Protein AF-A0A9W8JT71-F1 (afdb_monomer_lite)

Radius of gyration: 15.88 Å; chains: 1; bounding box: 34×48×40 Å

Structure (mmCIF, N/CA/C/O backbone):
data_AF-A0A9W8JT71-F1
#
_entry.id   AF-A0A9W8JT71-F1
#
loop_
_atom_site.group_PDB
_atom_site.id
_atom_site.type_symbol
_atom_site.label_atom_id
_atom_site.label_alt_id
_atom_site.label_comp_id
_atom_site.label_asym_id
_atom_site.label_entity_id
_atom_site.label_seq_id
_atom_site.pdbx_PDB_ins_code
_atom_site.Cartn_x
_atom_site.Cartn_y
_atom_site.Cartn_z
_atom_site.occupancy
_atom_site.B_iso_or_equiv
_atom_site.auth_seq_id
_atom_site.auth_comp_id
_atom_site.auth_asym_id
_atom_site.auth_atom_id
_atom_site.pdbx_PDB_model_num
ATOM 1 N N . MET A 1 1 ? 9.778 -21.841 -1.103 1.00 55.88 1 MET A N 1
ATOM 2 C CA . MET A 1 1 ? 8.939 -20.753 -0.540 1.00 55.88 1 MET A CA 1
ATOM 3 C C . MET A 1 1 ? 8.252 -21.290 0.713 1.00 55.88 1 MET A C 1
ATOM 5 O O . MET A 1 1 ? 7.592 -22.316 0.602 1.00 55.88 1 MET A O 1
ATOM 9 N N . GLY A 1 2 ? 8.484 -20.692 1.889 1.00 70.88 2 GLY A N 1
ATOM 10 C CA . GLY A 1 2 ? 7.976 -21.207 3.174 1.00 70.88 2 GLY A CA 1
ATOM 11 C C . GLY A 1 2 ? 6.446 -21.173 3.290 1.00 70.88 2 GLY A C 1
ATOM 12 O O . GLY A 1 2 ? 5.796 -20.380 2.608 1.00 70.88 2 GLY A O 1
ATOM 13 N N . LEU A 1 3 ? 5.876 -22.025 4.153 1.00 71.38 3 LEU A N 1
ATOM 14 C CA . LEU A 1 3 ? 4.422 -22.207 4.318 1.00 71.38 3 LEU A CA 1
ATOM 15 C C . LEU A 1 3 ? 3.687 -20.895 4.642 1.00 71.38 3 LEU A C 1
ATOM 17 O O . LEU A 1 3 ? 2.605 -20.655 4.111 1.00 71.38 3 LEU A O 1
ATOM 21 N N . PHE A 1 4 ? 4.313 -20.023 5.439 1.00 73.06 4 PHE A N 1
ATOM 22 C CA . PHE A 1 4 ? 3.807 -18.688 5.767 1.00 73.06 4 PHE A CA 1
ATOM 23 C C . PHE A 1 4 ? 3.511 -17.857 4.510 1.00 73.06 4 PHE A C 1
ATOM 25 O O . PHE A 1 4 ? 2.391 -17.397 4.327 1.00 73.06 4 PHE A O 1
ATOM 32 N N . ARG A 1 5 ? 4.472 -17.759 3.579 1.00 77.25 5 ARG A N 1
ATOM 33 C CA . ARG A 1 5 ? 4.338 -16.943 2.358 1.00 77.25 5 ARG A CA 1
ATOM 34 C C . ARG A 1 5 ? 3.252 -17.446 1.407 1.00 77.25 5 ARG A C 1
ATOM 36 O O . ARG A 1 5 ? 2.699 -16.653 0.662 1.00 77.25 5 ARG A O 1
ATOM 43 N N . LYS A 1 6 ? 2.955 -18.751 1.419 1.00 78.62 6 LYS A N 1
ATOM 44 C CA . LYS A 1 6 ? 1.905 -19.345 0.571 1.00 78.62 6 LYS A CA 1
ATOM 45 C C . LYS A 1 6 ? 0.489 -18.992 1.035 1.00 78.62 6 LYS A C 1
ATOM 47 O O . LYS A 1 6 ? -0.427 -19.033 0.226 1.00 78.62 6 LYS A O 1
ATOM 52 N N . ARG A 1 7 ? 0.307 -18.706 2.328 1.00 87.38 7 ARG A N 1
ATOM 53 C CA . ARG A 1 7 ? -0.991 -18.353 2.935 1.00 87.38 7 ARG A CA 1
ATOM 54 C C . ARG A 1 7 ? -1.121 -16.863 3.235 1.00 87.38 7 ARG A C 1
ATOM 56 O O . ARG A 1 7 ? -2.123 -16.434 3.805 1.00 87.38 7 ARG A O 1
ATOM 63 N N . ASP A 1 8 ? -0.083 -16.099 2.929 1.00 94.56 8 ASP A N 1
ATOM 64 C CA . ASP A 1 8 ? -0.063 -14.670 3.162 1.00 94.56 8 ASP A CA 1
ATOM 65 C C . ASP A 1 8 ? -0.893 -13.942 2.102 1.00 94.56 8 ASP A C 1
ATOM 67 O O . ASP A 1 8 ? -1.153 -14.468 1.018 1.00 94.56 8 ASP A O 1
ATOM 71 N N . THR A 1 9 ? -1.335 -12.734 2.430 1.00 95.56 9 THR A N 1
ATOM 72 C CA . THR A 1 9 ? -2.219 -11.945 1.563 1.00 95.56 9 THR A CA 1
ATOM 73 C C . THR A 1 9 ? -1.776 -10.487 1.569 1.00 95.56 9 THR A C 1
ATOM 75 O O . THR A 1 9 ? -1.222 -10.040 2.579 1.00 95.56 9 THR A O 1
ATOM 78 N N . PRO A 1 10 ? -2.071 -9.717 0.508 1.00 96.56 10 PRO A N 1
ATOM 79 C CA . PRO A 1 10 ? -1.726 -8.301 0.476 1.00 96.56 10 PRO A CA 1
ATOM 80 C C . PRO A 1 10 ? -2.376 -7.525 1.625 1.00 96.56 10 PRO A C 1
ATOM 82 O O . PRO A 1 10 ? -1.735 -6.663 2.217 1.00 96.56 10 PRO A O 1
ATOM 85 N N . LEU A 1 11 ? -3.603 -7.891 2.017 1.00 96.81 11 LEU A N 1
ATOM 86 C CA . LEU A 1 11 ? -4.283 -7.261 3.146 1.00 96.81 11 LEU A CA 1
ATOM 87 C C . LEU A 1 11 ? -3.525 -7.470 4.467 1.00 96.81 11 LEU A C 1
ATOM 89 O O . LEU A 1 11 ? -3.285 -6.513 5.194 1.00 96.81 11 LEU A O 1
ATOM 93 N N . ARG A 1 12 ? -3.073 -8.698 4.757 1.00 96.31 12 ARG A N 1
ATOM 94 C CA . ARG A 1 12 ? -2.267 -8.984 5.961 1.00 96.31 12 ARG A CA 1
ATOM 95 C C . ARG A 1 12 ? -0.951 -8.206 5.984 1.00 96.31 12 ARG A C 1
ATOM 97 O O . ARG A 1 12 ? -0.535 -7.770 7.050 1.00 96.31 12 ARG A O 1
ATOM 104 N N . ALA A 1 13 ? -0.314 -8.009 4.831 1.00 96.31 13 ALA A N 1
ATOM 105 C CA . ALA A 1 13 ? 0.901 -7.202 4.734 1.00 96.31 13 ALA A CA 1
ATOM 106 C C . ALA A 1 13 ? 0.650 -5.719 5.048 1.00 96.31 13 ALA A C 1
ATOM 108 O O . ALA A 1 13 ? 1.464 -5.090 5.719 1.00 96.31 13 ALA A O 1
ATOM 109 N N . ILE A 1 14 ? -0.498 -5.169 4.639 1.00 96.50 14 ILE A N 1
ATOM 110 C CA . ILE A 1 14 ? -0.887 -3.793 4.991 1.00 96.50 14 ILE A CA 1
ATOM 111 C C . ILE A 1 14 ? -1.099 -3.652 6.503 1.00 96.50 14 ILE A C 1
ATOM 113 O O . ILE A 1 14 ? -0.649 -2.669 7.086 1.00 96.50 14 ILE A O 1
ATOM 117 N N . TYR A 1 15 ? -1.713 -4.640 7.161 1.00 96.50 15 TYR A N 1
ATOM 118 C CA . TYR A 1 15 ? -1.833 -4.635 8.624 1.00 96.50 15 TYR A CA 1
ATOM 119 C C . TYR A 1 15 ? -0.472 -4.698 9.328 1.00 96.50 15 TYR A C 1
ATOM 121 O O . TYR A 1 15 ? -0.263 -3.971 10.294 1.00 96.50 15 TYR A O 1
ATOM 129 N N . ARG A 1 16 ? 0.484 -5.479 8.812 1.00 96.00 16 ARG A N 1
ATOM 130 C CA . ARG A 1 16 ? 1.862 -5.461 9.333 1.00 96.00 16 ARG A CA 1
ATOM 131 C C . ARG A 1 16 ? 2.521 -4.097 9.143 1.00 96.00 16 ARG A C 1
ATOM 133 O O . ARG A 1 16 ? 3.132 -3.587 10.071 1.00 96.00 16 ARG A O 1
ATOM 140 N N . LEU A 1 17 ? 2.351 -3.459 7.982 1.00 93.75 17 LEU A N 1
ATOM 141 C CA . LEU A 1 17 ? 2.828 -2.086 7.768 1.00 93.75 17 LEU A CA 1
ATOM 142 C C . LEU A 1 17 ? 2.218 -1.103 8.777 1.00 93.75 17 LEU A C 1
ATOM 144 O O . LEU A 1 17 ? 2.938 -0.253 9.293 1.00 93.75 17 LEU A O 1
ATOM 148 N N . TYR A 1 18 ? 0.928 -1.233 9.090 1.00 92.69 18 TYR A N 1
ATOM 149 C CA . TYR A 1 18 ? 0.283 -0.460 10.153 1.00 92.69 18 TYR A CA 1
ATOM 150 C C . TYR A 1 18 ? 0.937 -0.704 11.525 1.00 92.69 18 TYR A C 1
ATOM 152 O O . TYR A 1 18 ? 1.294 0.258 12.203 1.00 92.69 18 TYR A O 1
ATOM 160 N N . GLU A 1 19 ? 1.172 -1.959 11.915 1.00 92.38 19 GLU A N 1
ATOM 161 C CA . GLU A 1 19 ? 1.854 -2.295 13.176 1.00 92.38 19 GLU A CA 1
ATOM 162 C C . GLU A 1 19 ? 3.271 -1.698 13.239 1.00 92.38 19 GLU A C 1
ATOM 164 O O . GLU A 1 19 ? 3.666 -1.109 14.253 1.00 92.38 19 GLU A O 1
ATOM 169 N N . TRP A 1 20 ? 4.027 -1.769 12.140 1.00 90.06 20 TRP A N 1
ATOM 170 C CA . TRP A 1 20 ? 5.369 -1.187 12.051 1.00 90.06 20 TRP A CA 1
ATOM 171 C C . TRP A 1 20 ? 5.364 0.342 12.099 1.00 90.06 20 TRP A C 1
ATOM 173 O O . TRP A 1 20 ? 6.267 0.945 12.680 1.00 90.06 20 TRP A O 1
ATOM 183 N N . LEU A 1 21 ? 4.320 0.980 11.568 1.00 84.69 21 LEU A N 1
ATOM 184 C CA . LEU A 1 21 ? 4.106 2.420 11.708 1.00 84.69 21 LEU A CA 1
ATOM 185 C C . LEU A 1 21 ? 3.785 2.819 13.148 1.00 84.69 21 LEU A C 1
ATOM 187 O O . LEU A 1 21 ? 4.326 3.815 13.631 1.00 84.69 21 LEU A O 1
ATOM 191 N N . CYS A 1 22 ? 2.947 2.047 13.843 1.00 84.69 22 CYS A N 1
ATOM 192 C CA . CYS A 1 22 ? 2.615 2.273 15.251 1.00 84.69 22 CYS A CA 1
ATOM 193 C C . CYS A 1 22 ? 3.826 2.086 16.173 1.00 84.69 22 CYS A C 1
ATOM 195 O O . CYS A 1 22 ? 3.981 2.821 17.145 1.00 84.69 22 CYS A O 1
ATOM 197 N N . THR A 1 23 ? 4.702 1.133 15.852 1.00 85.25 23 THR A N 1
ATOM 198 C CA . THR A 1 23 ? 5.943 0.860 16.600 1.00 85.25 23 THR A CA 1
ATOM 199 C C . THR A 1 23 ? 7.133 1.707 16.143 1.00 85.25 23 THR A C 1
ATOM 201 O O . THR A 1 23 ? 8.206 1.631 16.737 1.00 85.25 23 THR A O 1
ATOM 204 N N . ASN A 1 24 ? 6.943 2.558 15.129 1.00 80.62 24 ASN A N 1
ATOM 205 C CA . ASN A 1 24 ? 7.961 3.446 14.571 1.00 80.62 24 ASN A CA 1
ATOM 206 C C . ASN A 1 24 ? 9.220 2.712 14.067 1.00 80.62 24 ASN A C 1
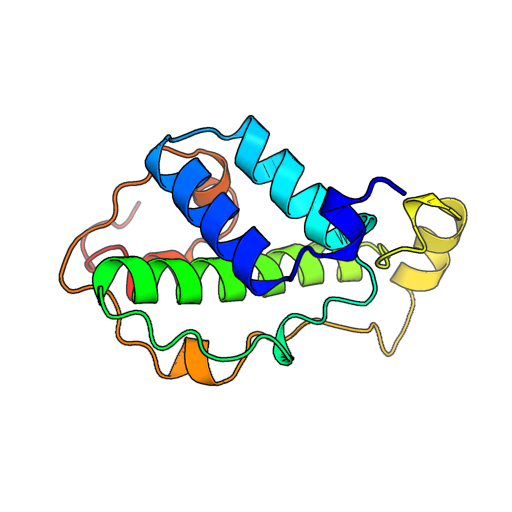ATOM 208 O O . ASN A 1 24 ? 10.342 3.211 14.200 1.00 80.62 24 ASN A O 1
ATOM 212 N N . SER A 1 25 ? 9.030 1.519 13.503 1.00 83.31 25 SER A N 1
ATOM 213 C CA . SER A 1 25 ? 10.111 0.651 13.042 1.00 83.31 25 SER A CA 1
ATOM 214 C C . SER A 1 25 ? 10.394 0.853 11.551 1.00 83.31 25 SER A C 1
ATOM 216 O O . SER A 1 25 ? 9.891 0.132 10.689 1.00 83.31 25 SER A O 1
ATOM 218 N N . ASP A 1 26 ? 11.215 1.858 11.238 1.00 81.06 26 ASP A N 1
ATOM 219 C CA . ASP A 1 26 ? 11.572 2.240 9.861 1.00 81.06 26 ASP A CA 1
ATOM 220 C C . ASP A 1 26 ? 12.159 1.074 9.044 1.00 81.06 26 ASP A C 1
ATOM 222 O O . ASP A 1 26 ? 11.851 0.918 7.859 1.00 81.06 26 ASP A O 1
ATOM 226 N N . SER A 1 27 ? 12.985 0.231 9.674 1.00 83.94 27 SER A N 1
ATOM 227 C CA . SER A 1 27 ? 13.568 -0.945 9.026 1.00 83.94 27 SER A CA 1
ATOM 228 C C . SER A 1 27 ? 12.497 -1.949 8.619 1.00 83.94 27 SER A C 1
ATOM 230 O O . SER A 1 27 ? 12.521 -2.433 7.489 1.00 83.94 27 SER A O 1
ATOM 232 N N . GLU A 1 28 ? 11.530 -2.224 9.494 1.00 89.50 28 GLU A N 1
ATOM 233 C CA . GLU A 1 28 ? 10.470 -3.192 9.206 1.00 89.50 28 GLU A CA 1
ATOM 234 C C . GLU A 1 28 ? 9.478 -2.667 8.171 1.00 89.50 28 GLU A C 1
ATOM 236 O O . GLU A 1 28 ? 9.068 -3.414 7.284 1.00 89.50 28 GLU A O 1
ATOM 241 N N . ILE A 1 29 ? 9.182 -1.363 8.181 1.00 86.75 29 ILE A N 1
ATOM 242 C CA . ILE A 1 29 ? 8.398 -0.719 7.116 1.00 86.75 29 ILE A CA 1
ATOM 243 C C . ILE A 1 29 ? 9.081 -0.927 5.758 1.00 86.75 29 ILE A C 1
ATOM 245 O O . ILE A 1 29 ? 8.441 -1.340 4.786 1.00 86.75 29 ILE A O 1
ATOM 249 N N . MET A 1 30 ? 10.391 -0.673 5.684 1.00 86.62 30 MET A N 1
ATOM 250 C CA . MET A 1 30 ? 11.161 -0.856 4.455 1.00 86.62 30 MET A CA 1
ATOM 251 C C . MET A 1 30 ? 11.182 -2.323 4.008 1.00 86.62 30 MET A C 1
ATOM 253 O O . MET A 1 30 ? 10.979 -2.598 2.820 1.00 86.62 30 MET A O 1
ATOM 257 N N . GLN A 1 31 ? 11.419 -3.261 4.930 1.00 89.25 31 GLN A N 1
ATOM 258 C CA . GLN A 1 31 ? 11.446 -4.694 4.627 1.00 89.25 31 GLN A CA 1
ATOM 259 C C . GLN A 1 31 ? 10.090 -5.193 4.129 1.00 89.25 31 GLN A C 1
ATOM 261 O O . GLN A 1 31 ? 10.033 -5.900 3.121 1.00 89.25 31 GLN A O 1
ATOM 266 N N . GLU A 1 32 ? 8.999 -4.783 4.772 1.00 94.31 32 GLU A N 1
ATOM 267 C CA . GLU A 1 32 ? 7.649 -5.208 4.413 1.00 94.31 32 GLU A CA 1
ATOM 268 C C . GLU A 1 32 ? 7.224 -4.631 3.052 1.00 94.31 32 GLU A C 1
ATOM 270 O O . GLU A 1 32 ? 6.725 -5.360 2.191 1.00 94.31 32 GLU A O 1
ATOM 275 N N . ALA A 1 33 ? 7.519 -3.353 2.783 1.00 92.56 33 ALA A N 1
ATOM 276 C CA . ALA A 1 33 ? 7.284 -2.745 1.471 1.00 92.56 33 ALA A CA 1
ATOM 277 C C . ALA A 1 33 ? 8.144 -3.394 0.368 1.00 92.56 33 ALA A C 1
ATOM 279 O O . ALA A 1 33 ? 7.688 -3.581 -0.767 1.00 92.56 33 ALA A O 1
ATOM 280 N N . TRP A 1 34 ? 9.389 -3.769 0.684 1.00 91.75 34 TRP A N 1
ATOM 281 C CA . TRP A 1 34 ? 10.256 -4.507 -0.235 1.00 91.75 34 TRP A CA 1
ATOM 282 C C . TRP A 1 34 ? 9.715 -5.911 -0.516 1.00 91.75 34 TRP A C 1
ATOM 284 O O . TRP A 1 34 ? 9.691 -6.317 -1.681 1.00 91.75 34 TRP A O 1
ATOM 294 N N . TYR A 1 35 ? 9.257 -6.629 0.512 1.00 92.25 35 TYR A N 1
ATOM 295 C CA . TYR A 1 35 ? 8.621 -7.940 0.391 1.00 92.25 35 TYR A CA 1
ATOM 296 C C . TYR A 1 35 ? 7.389 -7.869 -0.514 1.00 92.25 35 TYR A C 1
ATOM 298 O O . TYR A 1 35 ? 7.298 -8.643 -1.472 1.00 92.25 35 TYR A O 1
ATOM 306 N N . PHE A 1 36 ? 6.513 -6.889 -0.282 1.00 93.75 36 PHE A N 1
ATOM 307 C CA . PHE A 1 36 ? 5.318 -6.650 -1.089 1.00 93.75 36 PHE A CA 1
ATOM 308 C C . PHE A 1 36 ? 5.668 -6.436 -2.569 1.00 93.75 36 PHE A C 1
ATOM 310 O O . PHE A 1 36 ? 5.141 -7.115 -3.449 1.00 93.75 36 PHE A O 1
ATOM 317 N N . PHE A 1 37 ? 6.594 -5.519 -2.866 1.00 92.25 37 PHE A N 1
ATOM 318 C CA . PHE A 1 37 ? 6.927 -5.170 -4.249 1.00 92.25 37 PHE A CA 1
ATOM 319 C C . PHE A 1 37 ? 7.686 -6.284 -4.984 1.00 92.25 37 PHE A C 1
ATOM 321 O O . PHE A 1 37 ? 7.429 -6.564 -6.156 1.00 92.25 37 PHE A O 1
ATOM 328 N N . ASN A 1 38 ? 8.654 -6.916 -4.318 1.00 89.25 38 ASN A N 1
ATOM 329 C CA . ASN A 1 38 ? 9.625 -7.777 -4.990 1.00 89.25 38 ASN A CA 1
ATOM 330 C C . ASN A 1 38 ? 9.299 -9.264 -4.919 1.00 89.25 38 ASN A C 1
ATOM 332 O O . ASN A 1 38 ? 9.577 -9.991 -5.875 1.00 89.25 38 ASN A O 1
ATOM 336 N N . LEU A 1 39 ? 8.772 -9.728 -3.786 1.00 90.12 39 LEU A N 1
ATOM 337 C CA . LEU A 1 39 ? 8.550 -11.153 -3.538 1.00 90.12 39 LEU A CA 1
ATOM 338 C C . LEU A 1 39 ? 7.110 -11.585 -3.800 1.00 90.12 39 LEU A C 1
ATOM 340 O O . LEU A 1 39 ? 6.866 -12.786 -3.899 1.00 90.12 39 LEU A O 1
ATOM 344 N N . GLN A 1 40 ? 6.193 -10.630 -3.963 1.00 92.31 40 GLN A N 1
ATOM 345 C CA . GLN A 1 40 ? 4.780 -10.883 -4.226 1.00 92.31 40 GLN A CA 1
ATOM 346 C C . GLN A 1 40 ? 4.311 -10.177 -5.513 1.00 92.31 40 GLN A C 1
ATOM 348 O O . GLN A 1 40 ? 3.513 -9.241 -5.472 1.00 92.31 40 GLN A O 1
ATOM 353 N N . PRO A 1 41 ? 4.804 -10.601 -6.695 1.00 90.50 41 PRO A N 1
ATOM 354 C CA . PRO A 1 41 ? 4.484 -9.939 -7.961 1.00 90.50 41 PRO A CA 1
ATOM 355 C C . PRO A 1 41 ? 3.017 -10.070 -8.384 1.00 90.50 41 PRO A C 1
ATOM 357 O O . PRO A 1 41 ? 2.568 -9.295 -9.216 1.00 90.50 41 PRO A O 1
ATOM 360 N N . THR A 1 42 ? 2.274 -11.029 -7.827 1.00 91.62 42 THR A N 1
ATOM 361 C CA . THR A 1 42 ? 0.842 -11.226 -8.105 1.00 91.62 42 THR A CA 1
ATOM 362 C C . THR A 1 42 ? -0.063 -10.339 -7.250 1.00 91.62 42 THR A C 1
ATOM 364 O O . THR A 1 42 ? -1.272 -10.332 -7.449 1.00 91.62 42 THR A O 1
ATOM 367 N N . TRP A 1 43 ? 0.489 -9.615 -6.273 1.00 94.56 43 TRP A N 1
ATOM 368 C CA . TRP A 1 43 ? -0.285 -8.740 -5.397 1.00 94.56 43 TRP A CA 1
ATOM 369 C C . TRP A 1 43 ? -0.442 -7.358 -6.024 1.00 94.56 43 TRP A C 1
ATOM 371 O O . TRP A 1 43 ? 0.395 -6.472 -5.823 1.00 94.56 43 TRP A O 1
ATOM 381 N N . VAL A 1 44 ? -1.531 -7.188 -6.768 1.00 94.25 44 VAL A N 1
ATOM 382 C CA . VAL A 1 44 ? -1.953 -5.911 -7.351 1.00 94.25 44 VAL A CA 1
ATOM 383 C C . VAL A 1 44 ? -2.604 -5.055 -6.267 1.00 94.25 44 VAL A C 1
ATOM 385 O O . VAL A 1 44 ? -3.456 -5.551 -5.528 1.00 94.25 44 VAL A O 1
ATOM 388 N N . LEU A 1 45 ? -2.207 -3.781 -6.148 1.00 96.19 45 LEU A N 1
ATOM 389 C CA . LEU A 1 45 ? -2.763 -2.908 -5.105 1.00 96.19 45 LEU A CA 1
ATOM 390 C C . LEU A 1 45 ? -4.263 -2.680 -5.290 1.00 96.19 45 LEU A C 1
ATOM 392 O O . LEU A 1 45 ? -5.001 -2.802 -4.322 1.00 96.19 45 LEU A O 1
ATOM 396 N N . LYS A 1 46 ? -4.712 -2.427 -6.522 1.00 96.94 46 LYS A N 1
ATOM 397 C CA . LYS A 1 46 ? -6.115 -2.160 -6.876 1.00 96.94 46 LYS A CA 1
ATOM 398 C C . LYS A 1 46 ? -7.087 -3.277 -6.474 1.00 96.94 46 LYS A C 1
ATOM 400 O O . LYS A 1 46 ? -8.236 -2.992 -6.151 1.00 96.94 46 LYS A O 1
ATOM 405 N N . ASP A 1 47 ? -6.612 -4.521 -6.444 1.00 96.44 47 ASP A N 1
ATOM 406 C CA . ASP A 1 47 ? -7.432 -5.712 -6.179 1.00 96.44 47 ASP A CA 1
ATOM 407 C C . ASP A 1 47 ? -7.551 -6.045 -4.682 1.00 96.44 47 ASP A C 1
ATOM 409 O O . ASP A 1 47 ? -8.161 -7.048 -4.292 1.00 96.44 47 ASP A O 1
ATOM 413 N N . ILE A 1 48 ? -6.955 -5.228 -3.811 1.00 97.12 48 ILE A N 1
ATOM 414 C CA . ILE A 1 48 ? -7.033 -5.429 -2.366 1.00 97.12 48 ILE A CA 1
ATOM 415 C C . ILE A 1 48 ? -8.461 -5.164 -1.910 1.00 97.12 48 ILE A C 1
ATOM 417 O O . ILE A 1 48 ? -8.955 -4.038 -1.965 1.00 97.12 48 ILE A O 1
ATOM 421 N N . LYS A 1 49 ? -9.108 -6.227 -1.426 1.00 96.75 49 LYS A N 1
ATOM 422 C CA . LYS A 1 49 ? -10.468 -6.172 -0.894 1.00 96.75 49 LYS A CA 1
ATOM 423 C C . LYS A 1 49 ? -10.546 -5.206 0.282 1.00 96.75 49 LYS A C 1
ATOM 425 O O . LYS A 1 49 ? -9.668 -5.209 1.143 1.00 96.75 49 LYS A O 1
ATOM 430 N N . ASP A 1 50 ? -11.630 -4.442 0.311 1.00 97.25 50 ASP A N 1
ATOM 431 C CA . ASP A 1 50 ? -11.956 -3.550 1.413 1.00 97.25 50 ASP A CA 1
ATOM 432 C C . ASP A 1 50 ? -12.075 -4.343 2.733 1.00 97.25 50 ASP A C 1
ATOM 434 O O . ASP A 1 50 ? -12.917 -5.248 2.815 1.00 97.25 50 ASP A O 1
ATOM 438 N N . PRO A 1 51 ? -11.241 -4.051 3.752 1.00 96.56 51 PRO A N 1
ATOM 439 C CA . PRO A 1 51 ? -11.318 -4.730 5.040 1.00 96.56 51 PRO A CA 1
ATOM 440 C C . PRO A 1 51 ? -12.551 -4.356 5.862 1.00 96.56 51 PRO A C 1
ATOM 442 O O . PRO A 1 51 ? -12.885 -5.117 6.770 1.00 96.56 51 PRO A O 1
ATOM 445 N N . LYS A 1 52 ? -13.201 -3.214 5.582 1.00 96.12 52 LYS A N 1
ATOM 446 C CA . LYS A 1 52 ? -14.280 -2.649 6.414 1.00 96.12 52 LYS A CA 1
ATOM 447 C C . LYS A 1 52 ? -13.895 -2.630 7.894 1.00 96.12 52 LYS A C 1
ATOM 449 O O . LYS A 1 52 ? -14.590 -3.190 8.742 1.00 96.12 52 LYS A O 1
ATOM 454 N N . ASP A 1 53 ? -12.725 -2.061 8.177 1.00 95.88 53 ASP A N 1
ATOM 455 C CA . ASP A 1 53 ? -12.140 -2.120 9.512 1.00 95.88 53 ASP A CA 1
ATOM 456 C C . ASP A 1 53 ? -13.047 -1.396 10.529 1.00 95.88 53 ASP A C 1
ATOM 458 O O . ASP A 1 53 ? -13.441 -0.254 10.281 1.00 95.88 53 ASP A O 1
ATOM 462 N N . PRO A 1 54 ? -13.407 -2.042 11.655 1.00 94.56 54 PRO A N 1
ATOM 463 C CA . PRO A 1 54 ? -14.322 -1.460 12.632 1.00 94.56 54 PRO A CA 1
ATOM 464 C C . PRO A 1 54 ? -13.719 -0.285 13.410 1.00 94.56 54 PRO A C 1
ATOM 466 O O . PRO A 1 54 ? -14.477 0.468 14.014 1.00 94.56 54 PRO A O 1
ATOM 469 N N . ASP A 1 55 ? -12.391 -0.133 13.428 1.00 92.06 55 ASP A N 1
ATOM 470 C CA . ASP A 1 55 ? -11.717 1.032 14.001 1.00 92.06 55 ASP A CA 1
ATOM 471 C C . ASP A 1 55 ? -11.504 2.088 12.900 1.00 92.06 55 ASP A C 1
ATOM 473 O O . ASP A 1 55 ? -10.629 1.907 12.046 1.00 92.06 55 ASP A O 1
ATOM 477 N N . PRO A 1 56 ? -12.241 3.219 12.919 1.00 87.75 56 PRO A N 1
ATOM 478 C CA . PRO A 1 56 ? -12.130 4.253 11.892 1.00 87.75 56 PRO A CA 1
ATOM 479 C C . PRO A 1 56 ? -10.723 4.846 11.776 1.00 87.75 56 PRO A C 1
ATOM 481 O O . PRO A 1 56 ? -10.304 5.247 10.689 1.00 87.75 56 PRO A O 1
ATOM 484 N N . PHE A 1 57 ? -9.975 4.903 12.881 1.00 85.06 57 PHE A N 1
ATOM 485 C CA . PHE A 1 57 ? -8.631 5.464 12.888 1.00 85.06 57 PHE A CA 1
ATOM 486 C C . PHE A 1 57 ? -7.646 4.528 12.193 1.00 85.06 57 PHE A C 1
ATOM 488 O O . PHE A 1 57 ? -6.918 4.945 11.286 1.00 85.06 57 PHE A O 1
ATOM 495 N N . ARG A 1 58 ? -7.662 3.244 12.570 1.00 91.75 58 ARG A N 1
ATOM 496 C CA . ARG A 1 58 ? -6.876 2.218 11.881 1.00 91.75 58 ARG A CA 1
ATOM 497 C C . ARG A 1 58 ? -7.274 2.137 10.415 1.00 91.75 58 ARG A C 1
ATOM 499 O O . ARG A 1 58 ? -6.389 2.123 9.565 1.00 91.75 58 ARG A O 1
ATOM 506 N N . TYR A 1 59 ? -8.568 2.176 10.106 1.00 93.50 59 TYR A N 1
ATOM 507 C CA . TYR A 1 59 ? -9.058 2.115 8.733 1.00 93.50 59 TYR A CA 1
ATOM 508 C C . TYR A 1 59 ? -8.476 3.227 7.855 1.00 93.50 59 TYR A C 1
ATOM 510 O O . TYR A 1 59 ? -7.969 2.962 6.762 1.00 93.50 59 TYR A O 1
ATOM 518 N N . ALA A 1 60 ? -8.469 4.459 8.366 1.00 87.81 60 ALA A N 1
ATOM 519 C CA . ALA A 1 60 ? -7.901 5.600 7.666 1.00 87.81 60 ALA A CA 1
ATOM 520 C C . ALA A 1 60 ? -6.387 5.463 7.444 1.00 87.81 60 ALA A C 1
ATOM 522 O O . ALA A 1 60 ? -5.884 5.837 6.381 1.00 87.81 60 ALA A O 1
ATOM 523 N N . ILE A 1 61 ? -5.654 4.885 8.402 1.00 88.81 61 ILE A N 1
ATOM 524 C CA . ILE A 1 61 ? -4.223 4.603 8.230 1.00 88.81 61 ILE A CA 1
ATOM 525 C C . ILE A 1 61 ? -4.006 3.509 7.185 1.00 88.81 61 ILE A C 1
ATOM 527 O O . ILE A 1 61 ? -3.135 3.672 6.335 1.00 88.81 61 ILE A O 1
ATOM 531 N N . LEU A 1 62 ? -4.789 2.426 7.196 1.00 94.12 62 LEU A N 1
ATOM 532 C CA . LEU A 1 62 ? -4.686 1.367 6.184 1.00 94.12 62 LEU A CA 1
ATOM 533 C C . LEU A 1 62 ? -4.924 1.937 4.779 1.00 94.12 62 LEU A C 1
ATOM 535 O O . LEU A 1 62 ? -4.121 1.684 3.883 1.00 94.12 62 LEU A O 1
ATOM 539 N N . ALA A 1 63 ? -5.969 2.754 4.599 1.00 93.00 63 ALA A N 1
ATOM 540 C CA . ALA A 1 63 ? -6.241 3.446 3.338 1.00 93.00 63 ALA A CA 1
ATOM 541 C C . ALA A 1 63 ? -5.045 4.305 2.897 1.00 93.00 63 ALA A C 1
ATOM 543 O O . ALA A 1 63 ? -4.558 4.168 1.774 1.00 93.00 63 ALA A O 1
ATOM 544 N N . ALA A 1 64 ? -4.517 5.131 3.806 1.00 88.75 64 ALA A N 1
ATOM 545 C CA . ALA A 1 64 ? -3.362 5.977 3.526 1.00 88.75 64 ALA A CA 1
ATOM 546 C C . ALA A 1 64 ? -2.118 5.150 3.161 1.00 88.75 64 ALA A C 1
ATOM 548 O O . ALA A 1 64 ? -1.422 5.478 2.205 1.00 88.75 64 ALA A O 1
ATOM 549 N N . VAL A 1 65 ? -1.836 4.052 3.869 1.00 92.12 65 VAL A N 1
ATOM 550 C CA . VAL A 1 65 ? -0.706 3.159 3.564 1.00 92.12 65 VAL A CA 1
ATOM 551 C C . VAL A 1 65 ? -0.807 2.619 2.141 1.00 92.12 65 VAL A C 1
ATOM 553 O O . VAL A 1 65 ? 0.184 2.647 1.414 1.00 92.12 65 VAL A O 1
ATOM 556 N N . VAL A 1 66 ? -1.987 2.171 1.714 1.00 95.44 66 VAL A N 1
ATOM 557 C CA . VAL A 1 66 ? -2.179 1.635 0.360 1.00 95.44 66 VAL A CA 1
ATOM 558 C C . VAL A 1 66 ? -1.973 2.709 -0.709 1.00 95.44 66 VAL A C 1
ATOM 560 O O . VAL A 1 66 ? -1.269 2.464 -1.692 1.00 95.44 66 VAL A O 1
ATOM 563 N N . GLU A 1 67 ? -2.502 3.915 -0.497 1.00 91.88 67 GLU A N 1
ATOM 564 C CA . GLU A 1 67 ? -2.259 5.061 -1.383 1.00 91.88 67 GLU A CA 1
ATOM 565 C C . GLU A 1 67 ? -0.758 5.399 -1.480 1.00 91.88 67 GLU A C 1
ATOM 567 O O . GLU A 1 67 ? -0.220 5.599 -2.574 1.00 91.88 67 GLU A O 1
ATOM 572 N N . LEU A 1 68 ? -0.043 5.406 -0.350 1.00 88.94 68 LEU A N 1
ATOM 573 C CA . LEU A 1 68 ? 1.399 5.671 -0.301 1.00 88.94 68 LEU A CA 1
ATOM 574 C C . LEU A 1 68 ? 2.223 4.572 -0.982 1.00 88.94 68 LEU A C 1
ATOM 576 O O . LEU A 1 68 ? 3.225 4.882 -1.639 1.00 88.94 68 LEU A O 1
ATOM 580 N N . LEU A 1 69 ? 1.819 3.304 -0.863 1.00 93.38 69 LEU A N 1
ATOM 581 C CA . LEU A 1 69 ? 2.445 2.201 -1.589 1.00 93.38 69 LEU A CA 1
ATOM 582 C C . LEU A 1 69 ? 2.282 2.387 -3.097 1.00 93.38 69 LEU A C 1
ATOM 584 O O . LEU A 1 69 ? 3.274 2.262 -3.812 1.00 93.38 69 LEU A O 1
ATOM 588 N N . ALA A 1 70 ? 1.091 2.759 -3.578 1.00 94.44 70 ALA A N 1
ATOM 589 C CA . ALA A 1 70 ? 0.860 3.002 -5.003 1.00 94.44 70 ALA A CA 1
ATOM 590 C C . ALA A 1 70 ? 1.785 4.106 -5.535 1.00 94.44 70 ALA A C 1
ATOM 592 O O . ALA A 1 70 ? 2.494 3.910 -6.524 1.00 94.44 70 ALA A O 1
ATOM 593 N N . LEU A 1 71 ? 1.879 5.234 -4.823 1.00 91.31 71 LEU A N 1
ATOM 594 C CA . LEU A 1 71 ? 2.810 6.314 -5.167 1.00 91.31 71 LEU A CA 1
ATOM 595 C C . LEU A 1 71 ? 4.270 5.842 -5.179 1.00 91.31 71 LEU A C 1
ATOM 597 O O . LEU A 1 71 ? 5.010 6.116 -6.128 1.00 91.31 71 LEU A O 1
ATOM 601 N N . SER A 1 72 ? 4.691 5.125 -4.138 1.00 90.19 72 SER A N 1
ATOM 602 C CA . SER A 1 72 ? 6.073 4.657 -3.979 1.00 90.19 72 SER A CA 1
ATOM 603 C C . SER A 1 72 ? 6.457 3.636 -5.046 1.00 90.19 72 SER A C 1
ATOM 605 O O . SER A 1 72 ? 7.547 3.698 -5.618 1.00 90.19 72 SER A O 1
ATOM 607 N N . PHE A 1 73 ? 5.555 2.713 -5.363 1.00 93.50 73 PHE A N 1
ATOM 608 C CA . PHE A 1 73 ? 5.760 1.722 -6.412 1.00 93.50 73 PHE A CA 1
ATOM 609 C C . PHE A 1 73 ? 5.788 2.383 -7.782 1.00 93.50 73 PHE A C 1
ATOM 611 O O . PHE A 1 73 ? 6.683 2.084 -8.567 1.00 93.50 73 PHE A O 1
ATOM 618 N N . ASN A 1 74 ? 4.927 3.366 -8.035 1.00 94.88 74 ASN A N 1
ATOM 619 C CA . ASN A 1 74 ? 4.959 4.132 -9.277 1.00 94.88 74 ASN A CA 1
ATOM 620 C C . ASN A 1 74 ? 6.261 4.919 -9.448 1.00 94.88 74 ASN A C 1
ATOM 622 O O . ASN A 1 74 ? 6.799 4.956 -10.555 1.00 94.88 74 ASN A O 1
ATOM 626 N N . LYS A 1 75 ? 6.839 5.476 -8.372 1.00 92.62 75 LYS A N 1
ATOM 627 C CA . LYS A 1 75 ? 8.195 6.060 -8.414 1.00 92.62 75 LYS A CA 1
ATOM 628 C C . LYS A 1 75 ? 9.236 5.017 -8.845 1.00 92.62 75 LYS A C 1
ATOM 630 O O . LYS A 1 75 ? 10.038 5.293 -9.733 1.00 92.62 75 LYS A O 1
ATOM 635 N N . LYS A 1 76 ? 9.193 3.800 -8.290 1.00 92.56 76 LYS A N 1
ATOM 636 C CA . LYS A 1 76 ? 10.088 2.697 -8.698 1.00 92.56 76 LYS A CA 1
ATOM 637 C C . LYS A 1 76 ? 9.879 2.283 -10.158 1.00 92.56 76 LYS A C 1
ATOM 639 O O . LYS A 1 76 ? 10.847 2.101 -10.892 1.00 92.56 76 LYS A O 1
ATOM 644 N N . ILE A 1 77 ? 8.628 2.176 -10.592 1.00 94.50 77 ILE A N 1
ATOM 645 C CA . ILE A 1 77 ? 8.243 1.806 -11.960 1.00 94.50 77 ILE A CA 1
ATOM 646 C C . ILE A 1 77 ? 8.753 2.839 -12.972 1.00 94.50 77 ILE A C 1
ATOM 648 O O . ILE A 1 77 ? 9.287 2.441 -14.008 1.00 94.50 77 ILE A O 1
ATOM 652 N N . LYS A 1 78 ? 8.691 4.139 -12.649 1.00 93.75 78 LYS A N 1
ATOM 653 C CA . LYS A 1 78 ? 9.287 5.226 -13.456 1.00 93.75 78 LYS A CA 1
ATOM 654 C C . LYS A 1 78 ? 10.803 5.108 -13.598 1.00 93.75 78 LYS A C 1
ATOM 656 O O . LYS A 1 78 ? 11.363 5.528 -14.604 1.00 93.75 78 LYS A O 1
ATOM 661 N N . LEU A 1 79 ? 11.479 4.529 -12.607 1.00 92.69 79 LEU A N 1
ATOM 662 C CA . LEU A 1 79 ? 12.915 4.252 -12.672 1.00 92.69 79 LEU A CA 1
ATOM 663 C C . LEU A 1 79 ? 13.246 2.991 -13.487 1.00 92.69 79 LEU A C 1
ATOM 665 O O . LEU A 1 79 ? 14.420 2.664 -13.618 1.00 92.69 79 LEU A O 1
ATOM 669 N N . GLY A 1 80 ? 12.244 2.298 -14.039 1.00 93.12 80 GLY A N 1
ATOM 670 C CA . GLY A 1 80 ? 12.410 1.052 -14.789 1.00 93.12 80 GLY A CA 1
ATOM 671 C C . GLY A 1 80 ? 12.371 -0.204 -13.918 1.00 93.12 80 GLY A C 1
ATOM 672 O O . GLY A 1 80 ? 12.646 -1.301 -14.400 1.00 93.12 80 GLY A O 1
ATOM 673 N N . MET A 1 81 ? 12.021 -0.095 -12.633 1.00 93.50 81 MET A N 1
ATOM 674 C CA . MET A 1 81 ? 11.811 -1.287 -11.813 1.00 93.50 81 MET A CA 1
ATOM 675 C C . MET A 1 81 ? 10.480 -1.964 -12.171 1.00 93.50 81 MET A C 1
ATOM 677 O O . MET A 1 81 ? 9.473 -1.316 -12.461 1.00 93.50 81 MET A O 1
ATOM 681 N N . ARG A 1 82 ? 10.459 -3.293 -12.128 1.00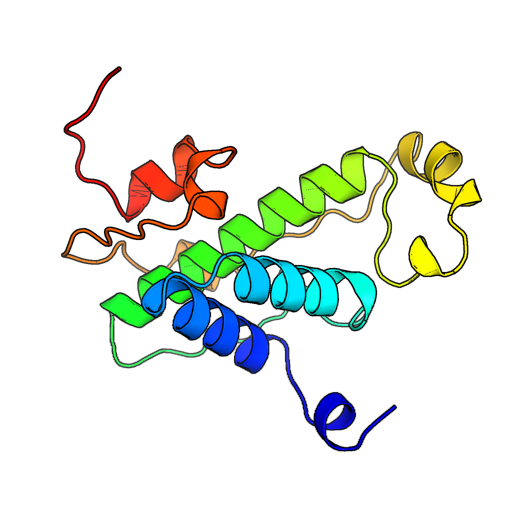 91.50 82 ARG A N 1
ATOM 682 C CA . ARG A 1 82 ? 9.292 -4.138 -12.385 1.00 91.50 82 ARG A CA 1
ATOM 683 C C . ARG A 1 82 ? 9.206 -5.214 -11.313 1.00 91.50 82 ARG A C 1
ATOM 685 O O . ARG A 1 82 ? 10.199 -5.891 -11.016 1.00 91.50 82 ARG A O 1
ATOM 692 N N . ARG A 1 83 ? 8.008 -5.386 -10.753 1.00 88.88 83 ARG A N 1
ATOM 693 C CA . ARG A 1 83 ? 7.727 -6.401 -9.733 1.00 88.88 83 ARG A CA 1
ATOM 694 C C . ARG A 1 83 ? 8.134 -7.788 -10.211 1.00 88.88 83 ARG A C 1
ATOM 696 O O . ARG A 1 83 ? 7.869 -8.157 -11.350 1.00 88.88 83 ARG A O 1
ATOM 703 N N . GLY A 1 84 ? 8.803 -8.556 -9.352 1.00 82.31 84 GLY A N 1
ATOM 704 C CA . GLY A 1 84 ? 9.213 -9.940 -9.629 1.00 82.31 84 GLY A CA 1
ATOM 705 C C . GLY A 1 84 ? 10.205 -10.150 -10.784 1.00 82.31 84 GLY A C 1
ATOM 706 O O . GLY A 1 84 ? 10.685 -11.275 -10.950 1.00 82.31 84 GLY A O 1
ATOM 707 N N . ILE A 1 85 ? 10.534 -9.105 -11.556 1.00 85.25 85 ILE A N 1
ATOM 708 C CA . ILE A 1 85 ? 11.432 -9.167 -12.713 1.00 85.25 85 ILE A CA 1
ATOM 709 C C . ILE A 1 85 ? 12.773 -8.523 -12.384 1.00 85.25 85 ILE A C 1
ATOM 711 O O . ILE A 1 85 ? 13.796 -9.170 -12.578 1.00 85.25 85 ILE A O 1
ATOM 715 N N . THR A 1 86 ? 12.801 -7.297 -11.853 1.00 81.81 86 THR A N 1
ATOM 716 C CA . THR A 1 86 ? 14.056 -6.540 -11.686 1.00 81.81 86 THR A CA 1
ATOM 717 C C . THR A 1 86 ? 15.084 -7.263 -10.817 1.00 81.81 86 THR A C 1
ATOM 719 O O . THR A 1 86 ? 16.261 -7.266 -11.157 1.00 81.81 86 THR A O 1
ATOM 722 N N . ASN A 1 87 ? 14.654 -7.975 -9.772 1.00 79.19 87 ASN A N 1
ATOM 723 C CA . ASN A 1 87 ? 15.565 -8.784 -8.954 1.00 79.19 87 ASN A CA 1
ATOM 724 C C . ASN A 1 87 ? 16.165 -9.982 -9.705 1.00 79.19 87 ASN A C 1
ATOM 726 O O . ASN A 1 87 ? 17.236 -10.455 -9.345 1.00 79.19 87 ASN A O 1
ATOM 730 N N . LYS A 1 88 ? 15.472 -10.498 -10.726 1.00 83.56 88 LYS A N 1
ATOM 731 C CA . LYS A 1 88 ? 15.930 -11.631 -11.545 1.00 83.56 88 LYS A CA 1
ATOM 732 C C . LYS A 1 88 ? 16.710 -11.172 -12.777 1.00 83.56 88 LYS A C 1
ATOM 734 O O . LYS A 1 88 ? 17.560 -11.905 -13.266 1.00 83.56 88 LYS A O 1
ATOM 739 N N . LYS A 1 89 ? 16.381 -9.991 -13.306 1.00 88.50 89 LYS A N 1
ATOM 740 C CA . LYS A 1 89 ? 16.925 -9.415 -14.542 1.00 88.50 89 LYS A CA 1
ATOM 741 C C . LYS A 1 89 ? 17.190 -7.912 -14.356 1.00 88.50 89 LYS A C 1
ATOM 743 O O . LYS A 1 89 ? 16.466 -7.091 -14.922 1.00 88.50 89 LYS A O 1
ATOM 748 N N . PRO A 1 90 ? 18.211 -7.524 -13.573 1.00 87.19 90 PRO A N 1
ATOM 749 C CA . PRO A 1 90 ? 18.479 -6.115 -13.269 1.00 87.19 90 PRO A CA 1
ATOM 750 C C . PRO A 1 90 ? 18.873 -5.300 -14.508 1.00 87.19 90 PRO A C 1
ATOM 752 O O . PRO A 1 90 ? 18.570 -4.114 -14.585 1.00 87.19 90 PRO A O 1
ATOM 755 N N . LEU A 1 91 ? 19.478 -5.935 -15.517 1.00 91.06 91 LEU A N 1
ATOM 756 C CA . LEU A 1 91 ? 19.882 -5.267 -16.759 1.0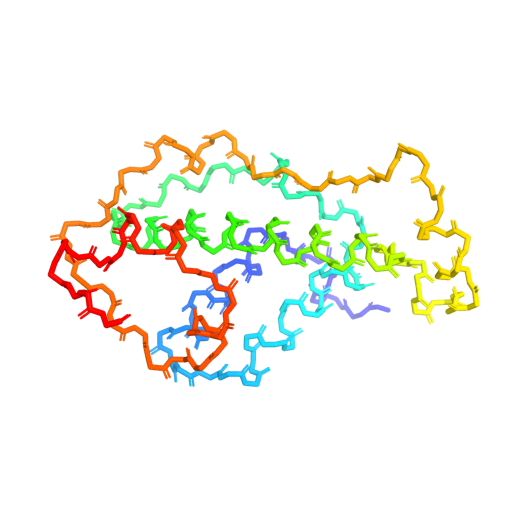0 91.06 91 LEU A CA 1
ATOM 757 C C . LEU A 1 91 ? 18.690 -4.731 -17.576 1.00 91.06 91 LEU A C 1
ATOM 759 O O . LEU A 1 91 ? 18.851 -3.766 -18.317 1.00 91.06 91 LEU A O 1
ATOM 763 N N . MET A 1 92 ? 17.483 -5.282 -17.386 1.00 91.00 92 MET A N 1
ATOM 764 C CA . MET A 1 92 ? 16.271 -4.822 -18.080 1.00 91.00 92 MET A CA 1
ATOM 765 C C . MET A 1 92 ? 15.735 -3.479 -17.562 1.00 91.00 92 MET A C 1
ATOM 767 O O . MET A 1 92 ? 14.839 -2.908 -18.178 1.00 91.00 92 MET A O 1
ATOM 771 N N . ILE A 1 93 ? 16.272 -2.930 -16.462 1.00 91.00 93 ILE A N 1
ATOM 772 C CA . ILE A 1 93 ? 15.836 -1.626 -15.926 1.00 91.00 93 ILE A CA 1
ATOM 773 C C . ILE A 1 93 ? 15.911 -0.529 -17.000 1.00 91.00 93 ILE A C 1
ATOM 775 O O . ILE A 1 93 ? 14.995 0.283 -17.113 1.00 91.00 93 ILE A O 1
ATOM 779 N N . PHE A 1 94 ? 16.974 -0.511 -17.811 1.00 92.31 94 PHE A N 1
ATOM 780 C CA . PHE A 1 94 ? 17.154 0.506 -18.852 1.00 92.31 94 PHE A CA 1
ATOM 781 C C . PHE A 1 94 ? 16.102 0.419 -19.962 1.00 92.31 94 PHE A C 1
ATOM 783 O O . PHE A 1 94 ? 15.693 1.451 -20.493 1.00 92.31 94 PHE A O 1
ATOM 790 N N . GLU A 1 95 ? 15.654 -0.792 -20.290 1.00 92.00 95 GLU A N 1
ATOM 791 C CA . GLU A 1 95 ? 14.582 -1.034 -21.258 1.00 92.00 95 GLU A CA 1
ATOM 792 C C . GLU A 1 95 ? 13.232 -0.625 -20.664 1.00 92.00 95 GLU A C 1
ATOM 794 O O . GLU A 1 95 ? 12.516 0.183 -21.248 1.00 92.00 95 GLU A O 1
ATOM 799 N N . PHE A 1 96 ? 12.924 -1.080 -19.447 1.00 93.50 96 PHE A N 1
ATOM 800 C CA . PHE A 1 96 ? 11.670 -0.759 -18.759 1.00 93.50 96 PHE A CA 1
ATOM 801 C C . PHE A 1 96 ? 11.506 0.722 -18.429 1.00 93.50 96 PHE A C 1
ATOM 803 O O . PHE A 1 96 ? 10.380 1.205 -18.316 1.00 93.50 96 PHE A O 1
ATOM 810 N N . LYS A 1 97 ? 12.609 1.457 -18.271 1.00 92.50 97 LYS A N 1
ATOM 811 C CA . LYS A 1 97 ? 12.577 2.911 -18.097 1.00 92.50 97 LYS A CA 1
ATOM 812 C C . LYS A 1 97 ? 12.092 3.637 -19.360 1.00 92.50 97 LYS A C 1
ATOM 814 O O . LYS A 1 97 ? 11.559 4.735 -19.250 1.00 92.50 97 LYS A O 1
ATOM 819 N N . LYS A 1 98 ? 12.280 3.039 -20.542 1.00 93.50 98 LYS A N 1
ATOM 820 C CA . LYS A 1 98 ? 11.830 3.571 -21.841 1.00 93.50 98 LYS A CA 1
ATOM 821 C C . LYS A 1 98 ? 10.449 3.054 -22.256 1.00 93.50 98 LYS A C 1
ATOM 823 O O . LYS A 1 98 ? 9.969 3.417 -23.324 1.00 93.50 98 LYS A O 1
ATOM 828 N N . ASP A 1 99 ? 9.840 2.196 -21.444 1.00 93.44 99 ASP A N 1
ATOM 829 C CA . ASP A 1 99 ? 8.514 1.647 -21.695 1.00 93.44 99 ASP A CA 1
ATOM 830 C C . ASP A 1 99 ? 7.480 2.777 -21.794 1.00 93.44 99 ASP A C 1
ATOM 832 O O . ASP A 1 99 ? 7.365 3.604 -20.886 1.00 93.44 99 ASP A O 1
ATOM 836 N N . LEU A 1 100 ? 6.747 2.815 -22.909 1.00 92.81 100 LEU A N 1
ATOM 837 C CA . LEU A 1 100 ? 5.709 3.814 -23.168 1.00 92.81 100 LEU A CA 1
ATOM 838 C C . LEU A 1 100 ? 4.428 3.525 -22.379 1.00 92.81 100 LEU A C 1
ATOM 840 O O . LEU A 1 100 ? 3.650 4.446 -22.134 1.00 92.81 100 LEU A O 1
ATOM 844 N N . ASN A 1 101 ? 4.214 2.271 -21.969 1.00 93.69 101 ASN A N 1
ATOM 845 C CA . ASN A 1 101 ? 3.047 1.851 -21.202 1.00 93.69 101 ASN A CA 1
ATOM 846 C C . ASN A 1 101 ? 3.460 1.043 -19.959 1.00 93.69 101 ASN A C 1
ATOM 848 O O . ASN A 1 101 ? 3.175 -0.154 -19.855 1.00 93.69 101 ASN A O 1
ATOM 852 N N . PRO A 1 102 ? 4.157 1.681 -19.004 1.00 93.56 102 PRO A N 1
ATOM 853 C CA . PRO A 1 102 ? 4.578 1.011 -17.789 1.00 93.56 102 PRO A CA 1
ATOM 854 C C . PRO A 1 102 ? 3.356 0.581 -16.951 1.00 93.56 102 PRO A C 1
ATOM 856 O O . PRO A 1 102 ? 2.383 1.331 -16.851 1.00 93.56 102 PRO A O 1
ATOM 859 N N . PRO A 1 103 ? 3.411 -0.585 -16.284 1.00 93.62 103 PRO A N 1
ATOM 860 C CA . PRO A 1 103 ? 2.312 -1.114 -15.487 1.00 93.62 103 PRO A CA 1
ATOM 861 C C . PRO A 1 103 ? 2.233 -0.382 -14.144 1.00 93.62 103 PRO A C 1
ATOM 863 O O . PRO A 1 103 ? 2.698 -0.891 -13.125 1.00 93.62 103 PRO A O 1
ATOM 866 N N . TYR A 1 104 ? 1.716 0.845 -14.155 1.00 95.25 104 TYR A N 1
ATOM 867 C CA . TYR A 1 104 ? 1.502 1.624 -12.943 1.00 95.25 104 TYR A CA 1
ATOM 868 C C . TYR A 1 104 ? 0.477 0.963 -12.020 1.00 95.25 104 TYR A C 1
ATOM 870 O O . TYR A 1 104 ? -0.463 0.298 -12.444 1.00 95.25 104 TYR A O 1
ATOM 878 N N . GLU A 1 105 ? 0.686 1.172 -10.731 1.00 94.69 105 GLU A N 1
ATOM 879 C CA . GLU A 1 105 ? -0.189 0.745 -9.657 1.00 94.69 105 GLU A CA 1
ATOM 880 C C . GLU A 1 105 ? -1.238 1.814 -9.363 1.00 94.69 105 GLU A C 1
ATOM 882 O O . GLU A 1 105 ? -0.961 3.017 -9.391 1.00 94.69 105 GLU A O 1
ATOM 887 N N . GLU A 1 106 ? -2.421 1.359 -8.982 1.00 95.69 106 GLU A N 1
ATOM 888 C CA . GLU A 1 106 ? -3.520 2.192 -8.511 1.00 95.69 106 GLU A CA 1
ATOM 889 C C . GLU A 1 106 ? -3.943 1.702 -7.126 1.00 95.69 106 GLU A C 1
ATOM 891 O O . GLU A 1 106 ? -3.907 0.500 -6.846 1.00 95.69 106 GLU A O 1
ATOM 896 N N . ALA A 1 107 ? -4.339 2.6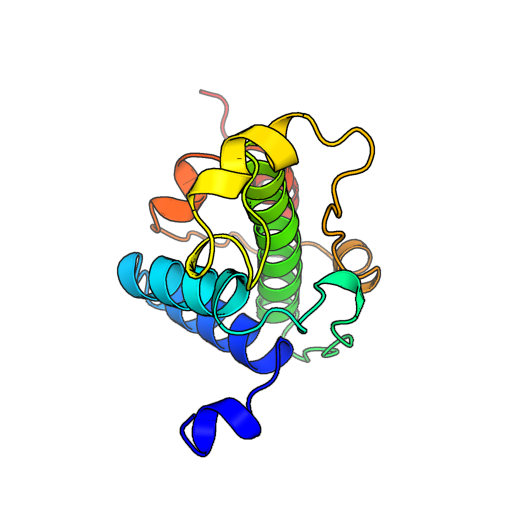26 -6.252 1.00 94.38 107 ALA A N 1
ATOM 897 C CA . ALA A 1 107 ? -4.978 2.250 -4.999 1.00 94.38 107 ALA A CA 1
ATOM 898 C C . ALA A 1 107 ? -6.410 1.738 -5.273 1.00 94.38 107 ALA A C 1
ATOM 900 O O . ALA A 1 107 ? -7.049 2.197 -6.224 1.00 94.38 107 ALA A O 1
ATOM 901 N N . PRO A 1 108 ? -6.938 0.812 -4.456 1.00 96.50 108 PRO A N 1
ATOM 902 C CA . PRO A 1 108 ? -8.346 0.440 -4.480 1.00 96.50 108 PRO A CA 1
ATOM 903 C C . PRO A 1 108 ? -9.280 1.639 -4.317 1.00 96.50 108 PRO A C 1
ATOM 905 O O . PRO A 1 108 ? -8.972 2.582 -3.589 1.00 96.50 108 PRO A O 1
ATOM 908 N N . LEU A 1 109 ? -10.477 1.539 -4.902 1.00 94.44 109 LEU A N 1
ATOM 909 C CA . LEU A 1 109 ? -11.515 2.568 -4.779 1.00 94.44 109 LEU A CA 1
ATOM 910 C C . LEU A 1 109 ? -11.895 2.848 -3.320 1.00 94.44 109 LEU A C 1
ATOM 912 O O . LEU A 1 109 ? -12.031 4.011 -2.950 1.00 94.44 109 LEU A O 1
ATOM 916 N N . TRP A 1 110 ? -11.964 1.810 -2.476 1.00 94.75 110 TRP A N 1
ATOM 917 C CA . TRP A 1 110 ? -12.318 1.974 -1.064 1.00 94.75 110 TRP A CA 1
ATOM 918 C C . TRP A 1 110 ? -11.366 2.932 -0.344 1.00 94.75 110 TRP A C 1
ATOM 920 O O . TRP A 1 110 ? -11.805 3.685 0.513 1.00 94.75 110 TRP A O 1
ATOM 930 N N . CYS A 1 111 ? -10.083 3.002 -0.725 1.00 91.19 111 CYS A N 1
ATOM 931 C CA . CYS A 1 111 ? -9.152 3.939 -0.098 1.00 91.19 111 CYS A CA 1
ATOM 932 C C . CYS A 1 111 ? -9.613 5.396 -0.264 1.00 91.19 111 CYS A C 1
ATOM 934 O O . CYS A 1 111 ? -9.475 6.184 0.671 1.00 91.19 111 CYS A O 1
ATOM 936 N N . ALA A 1 112 ? -10.211 5.751 -1.405 1.00 88.38 112 ALA A N 1
ATOM 937 C CA . ALA A 1 112 ? -10.767 7.082 -1.650 1.00 88.38 112 ALA A CA 1
ATOM 938 C C . ALA A 1 112 ? -12.042 7.360 -0.830 1.00 88.38 112 ALA A C 1
ATOM 940 O O . ALA A 1 112 ? -12.309 8.511 -0.497 1.00 88.38 112 ALA A O 1
ATOM 941 N N . GLU A 1 113 ? -12.796 6.317 -0.486 1.00 89.38 113 GLU A N 1
ATOM 942 C CA . GLU A 1 113 ? -14.067 6.401 0.244 1.00 89.38 113 GLU A CA 1
ATOM 943 C C . GLU A 1 113 ? -13.879 6.491 1.766 1.00 89.38 113 GLU A C 1
ATOM 945 O O . GLU A 1 113 ? -14.754 6.996 2.470 1.00 89.38 113 GLU A O 1
ATOM 950 N N . VAL A 1 114 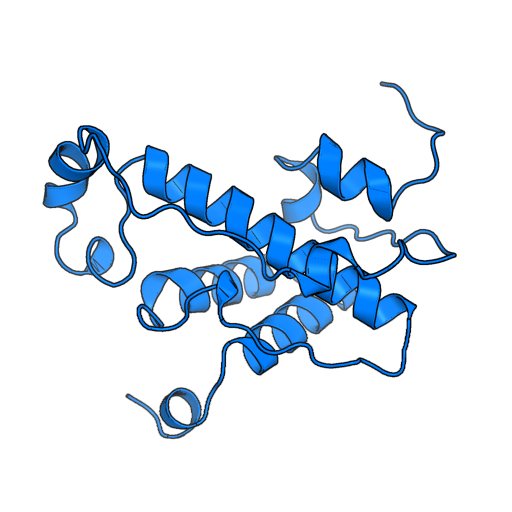? -12.731 6.043 2.290 1.00 88.75 114 VAL A N 1
ATOM 951 C CA . VAL A 1 114 ? -12.441 6.102 3.729 1.00 88.75 114 VAL A CA 1
ATOM 952 C C . VAL A 1 114 ? -12.229 7.550 4.186 1.00 88.75 114 VAL A C 1
ATOM 954 O O . VAL A 1 114 ? -11.307 8.213 3.695 1.00 88.75 114 VAL A O 1
ATOM 957 N N . PRO A 1 115 ? -13.010 8.050 5.163 1.00 79.56 115 PRO A N 1
ATOM 958 C CA . PRO A 1 115 ? -12.806 9.385 5.707 1.00 79.56 115 PRO A CA 1
ATOM 959 C C . PRO A 1 115 ? -11.432 9.501 6.380 1.00 79.56 115 PRO A C 1
ATOM 961 O O . PRO A 1 115 ? -10.887 8.532 6.909 1.00 79.56 115 PRO A O 1
ATOM 964 N N . GLY A 1 116 ? -10.858 10.708 6.375 1.00 68.12 116 GLY A N 1
ATOM 965 C CA . GLY A 1 116 ? -9.673 10.989 7.188 1.00 68.12 116 GLY A CA 1
ATOM 966 C C . GLY A 1 116 ? -9.965 10.707 8.668 1.00 68.12 116 GLY A C 1
ATOM 967 O O . GLY A 1 116 ? -11.108 10.880 9.103 1.00 68.12 116 GLY A O 1
ATOM 968 N N . PRO A 1 117 ? -8.975 10.270 9.462 1.00 63.06 117 PRO A N 1
ATOM 969 C CA . PRO A 1 117 ? -9.213 10.046 10.872 1.00 63.06 117 PRO A CA 1
ATOM 970 C C . PRO A 1 117 ? -9.538 11.370 11.556 1.00 63.06 117 PRO A C 1
ATOM 972 O O . PRO A 1 117 ? -8.940 12.408 11.283 1.00 63.06 117 PRO A O 1
ATOM 975 N N . SER A 1 118 ? -10.451 11.313 12.516 1.00 51.81 118 SER A N 1
ATOM 976 C CA . SER A 1 118 ? -10.857 12.446 13.350 1.00 51.81 118 SER A CA 1
ATOM 977 C C . SER A 1 118 ? -9.757 12.948 14.307 1.00 51.81 118 SER A C 1
ATOM 979 O O . SER A 1 118 ? -9.979 13.911 15.036 1.00 51.81 118 SER A O 1
ATOM 981 N N . GLY A 1 119 ? -8.563 12.339 14.302 1.00 53.81 119 GLY A N 1
ATOM 982 C CA . GLY A 1 119 ? -7.417 12.692 15.144 1.00 53.81 119 GLY A CA 1
ATOM 983 C C . GLY A 1 119 ? -6.108 12.836 14.360 1.00 53.81 119 GLY A C 1
ATOM 984 O O . GLY A 1 119 ? -6.008 12.449 13.199 1.00 53.81 119 GLY A O 1
ATOM 985 N N . THR A 1 120 ? -5.070 13.379 15.005 1.00 53.16 120 THR A N 1
ATOM 986 C CA . THR A 1 120 ? -3.739 13.516 14.385 1.00 53.16 120 THR A CA 1
ATOM 987 C C . THR A 1 120 ? -2.910 12.249 14.591 1.00 53.16 120 THR A C 1
ATOM 989 O O . THR A 1 120 ? -2.594 11.879 15.721 1.00 53.16 120 THR A O 1
ATOM 992 N N . PHE A 1 121 ? -2.517 11.583 13.502 1.00 53.19 121 PHE A N 1
ATOM 993 C CA . PHE A 1 121 ? -1.551 10.486 13.571 1.00 53.19 121 PHE A CA 1
ATOM 994 C C . PHE A 1 121 ? -0.135 11.057 13.486 1.00 53.19 121 PHE A C 1
ATOM 996 O O . PHE A 1 121 ? 0.345 11.424 12.413 1.00 53.19 121 PHE A O 1
ATOM 1003 N N . ARG A 1 122 ? 0.551 11.147 14.628 1.00 53.47 122 ARG A N 1
ATOM 1004 C CA . ARG A 1 122 ? 1.974 11.506 14.669 1.00 53.47 122 ARG A CA 1
ATOM 1005 C C . ARG A 1 122 ? 2.827 10.247 14.578 1.00 53.47 122 ARG A C 1
ATOM 1007 O O . ARG A 1 122 ? 3.275 9.729 15.597 1.00 53.47 122 ARG A O 1
ATOM 1014 N N . SER A 1 123 ? 3.082 9.776 13.361 1.00 51.66 123 SER A N 1
ATOM 1015 C CA . SER A 1 123 ? 4.208 8.864 13.152 1.00 51.66 123 SER A CA 1
ATOM 1016 C C . SER A 1 123 ? 5.510 9.656 13.259 1.00 51.66 123 SER A C 1
ATOM 1018 O O . SER A 1 123 ? 5.606 10.737 12.689 1.00 51.66 123 SER A O 1
ATOM 1020 N N . ARG A 1 124 ? 6.516 9.141 13.976 1.00 53.88 124 ARG A N 1
ATOM 1021 C CA . ARG A 1 124 ? 7.883 9.700 13.974 1.00 53.88 124 ARG A CA 1
ATOM 1022 C C . ARG A 1 124 ? 8.758 9.046 12.890 1.00 53.88 124 ARG A C 1
ATOM 1024 O O . ARG A 1 124 ? 9.970 9.262 12.877 1.00 53.88 124 ARG A O 1
ATOM 1031 N N . SER A 1 125 ? 8.160 8.248 12.001 1.00 53.69 125 SER A N 1
ATOM 1032 C CA . SER A 1 125 ? 8.868 7.434 11.016 1.00 53.69 125 SER A CA 1
ATOM 1033 C C . SER A 1 125 ? 9.425 8.325 9.920 1.00 53.69 125 SER A C 1
ATOM 1035 O O . SER A 1 125 ? 8.667 8.974 9.192 1.00 53.69 125 SER A O 1
ATOM 1037 N N . ARG A 1 126 ? 10.754 8.345 9.756 1.00 52.22 126 ARG A N 1
ATOM 1038 C CA . ARG A 1 126 ? 11.408 9.183 8.734 1.00 52.22 126 ARG A CA 1
ATOM 1039 C C . ARG A 1 126 ? 11.017 8.784 7.311 1.00 52.22 126 ARG A C 1
ATOM 1041 O O . ARG A 1 126 ? 11.048 9.635 6.424 1.00 52.22 126 ARG A O 1
ATOM 1048 N N . PHE A 1 127 ? 10.571 7.544 7.108 1.00 47.50 127 PHE A N 1
ATOM 1049 C CA . PHE A 1 127 ? 10.074 7.058 5.819 1.00 47.50 127 PHE A CA 1
ATOM 1050 C C . PHE A 1 127 ? 8.810 7.783 5.336 1.00 47.50 127 PHE A C 1
ATOM 1052 O O . PHE A 1 127 ? 8.658 7.990 4.134 1.00 47.50 127 PHE A O 1
ATOM 1059 N N . MET A 1 128 ? 7.931 8.227 6.240 1.00 48.72 128 MET A N 1
ATOM 1060 C CA . MET A 1 128 ? 6.771 9.052 5.869 1.00 48.72 128 MET A CA 1
ATOM 1061 C C . MET A 1 128 ? 7.132 10.526 5.637 1.00 48.72 128 MET A C 1
ATOM 1063 O O . MET A 1 128 ? 6.440 11.211 4.885 1.00 48.72 128 MET A O 1
ATOM 1067 N N . TYR A 1 129 ? 8.222 11.020 6.232 1.00 44.59 129 TYR A N 1
ATOM 1068 C CA . TYR A 1 129 ? 8.599 12.436 6.158 1.00 44.59 129 TYR A CA 1
ATOM 1069 C C . TYR A 1 129 ? 9.331 12.834 4.871 1.00 44.59 129 TYR A C 1
ATOM 1071 O O . TYR A 1 129 ? 9.207 13.983 4.444 1.00 44.59 129 TYR A O 1
ATOM 1079 N N . MET A 1 130 ? 10.082 11.924 4.242 1.00 36.50 130 MET A N 1
ATOM 1080 C CA . MET A 1 130 ? 11.052 12.317 3.210 1.00 36.50 130 MET A CA 1
ATOM 1081 C C . MET A 1 130 ? 10.503 12.433 1.779 1.00 36.50 130 MET A C 1
ATOM 1083 O O . MET A 1 130 ? 11.211 12.965 0.934 1.00 36.50 130 MET A O 1
ATOM 1087 N N . ASP A 1 131 ? 9.270 11.997 1.474 1.00 38.81 131 ASP A N 1
ATOM 1088 C CA . ASP A 1 131 ? 8.874 11.884 0.054 1.00 38.81 131 ASP A CA 1
ATOM 1089 C C . ASP A 1 131 ? 7.373 12.024 -0.287 1.00 38.81 131 ASP A C 1
ATOM 1091 O O . ASP A 1 131 ? 6.990 11.882 -1.457 1.00 38.81 131 ASP A O 1
ATOM 1095 N N . LEU A 1 132 ? 6.497 12.250 0.702 1.00 43.88 132 LEU A N 1
ATOM 1096 C CA . LEU A 1 132 ? 5.041 12.063 0.555 1.00 43.88 132 LEU A CA 1
ATOM 1097 C C . LEU A 1 132 ? 4.246 13.214 1.193 1.00 43.88 132 LEU A C 1
ATOM 1099 O O . LEU A 1 132 ? 3.459 13.038 2.115 1.00 43.88 132 LEU A O 1
ATOM 1103 N N . GLN A 1 133 ? 4.475 14.429 0.698 1.00 50.66 133 GLN A N 1
ATOM 1104 C CA . GLN A 1 133 ? 3.964 15.654 1.318 1.00 50.66 133 GLN A CA 1
ATOM 1105 C C . GLN A 1 133 ? 2.472 15.977 1.041 1.00 50.66 133 GLN A C 1
ATOM 1107 O O . GLN A 1 133 ? 1.845 16.465 1.967 1.00 50.66 133 GLN A O 1
ATOM 1112 N N . PRO A 1 134 ? 1.824 15.719 -0.119 1.00 46.56 134 PRO A N 1
ATOM 1113 C CA . PRO A 1 134 ? 0.451 16.226 -0.322 1.00 46.56 134 PRO A CA 1
ATOM 1114 C C . PRO A 1 134 ? -0.679 15.341 0.241 1.00 46.56 134 PRO A C 1
ATOM 1116 O O . PRO A 1 134 ? -1.557 15.841 0.939 1.00 46.56 134 PRO A O 1
ATOM 1119 N N . LEU A 1 135 ? -0.680 14.032 -0.047 1.00 46.31 135 LEU A N 1
ATOM 1120 C CA . LEU A 1 135 ? -1.777 13.113 0.321 1.00 46.31 135 LEU A CA 1
ATOM 1121 C C . LEU A 1 135 ? -1.761 12.737 1.809 1.00 46.31 135 LEU A C 1
ATOM 1123 O O . LEU A 1 135 ? -2.805 12.735 2.458 1.00 46.31 135 LEU A O 1
ATOM 1127 N N . PHE A 1 136 ? -0.566 12.527 2.367 1.00 48.47 136 PHE A N 1
ATOM 1128 C CA . PHE A 1 136 ? -0.384 12.277 3.796 1.00 48.47 136 PHE A CA 1
ATOM 1129 C C . PHE A 1 136 ? -0.795 13.493 4.643 1.00 48.47 136 PHE A C 1
ATOM 1131 O O . PHE A 1 136 ? -1.510 13.342 5.634 1.00 48.47 136 PHE A O 1
ATOM 1138 N N . LYS A 1 137 ? -0.432 14.714 4.204 1.00 46.84 137 LYS A N 1
ATOM 1139 C CA . LYS A 1 137 ? -0.883 15.961 4.844 1.00 46.84 137 LYS A CA 1
ATOM 1140 C C . LYS A 1 137 ? -2.398 16.145 4.739 1.00 46.84 137 LYS A C 1
ATOM 1142 O O . LYS A 1 137 ? -3.002 16.550 5.718 1.00 46.84 137 LYS A O 1
ATOM 1147 N N . ARG A 1 138 ? -3.027 15.808 3.603 1.00 47.66 138 ARG A N 1
ATOM 1148 C CA . ARG A 1 138 ? -4.474 16.019 3.398 1.00 47.66 138 ARG A CA 1
ATOM 1149 C C . ARG A 1 138 ? -5.371 15.230 4.354 1.00 47.66 138 ARG A C 1
ATOM 1151 O O . ARG A 1 138 ? -6.468 15.698 4.634 1.00 47.66 138 ARG A O 1
ATOM 1158 N N . ARG A 1 139 ? -4.940 14.048 4.814 1.00 49.16 139 ARG A N 1
ATOM 1159 C CA . ARG A 1 139 ? -5.755 13.187 5.690 1.00 49.16 139 ARG A CA 1
ATOM 1160 C C . ARG A 1 139 ? -5.299 13.153 7.147 1.00 49.16 139 ARG A C 1
ATOM 1162 O O . ARG A 1 139 ? -6.159 13.050 8.005 1.00 49.16 139 ARG A O 1
ATOM 1169 N N . LEU A 1 140 ? -4.000 13.228 7.453 1.00 49.19 140 LEU A N 1
ATOM 1170 C CA . LEU A 1 140 ? -3.482 12.927 8.804 1.00 49.19 140 LEU A CA 1
ATOM 1171 C C . LEU A 1 140 ? -2.922 14.134 9.571 1.00 49.19 140 LEU A C 1
ATOM 1173 O O . LEU A 1 140 ? -2.609 14.012 10.759 1.00 49.19 140 LEU A O 1
ATOM 1177 N N . LEU A 1 141 ? -2.812 15.300 8.927 1.00 41.38 141 LEU A N 1
ATOM 1178 C CA . LEU A 1 141 ? -2.319 16.531 9.540 1.00 41.38 141 LEU A CA 1
ATOM 1179 C C . LEU A 1 141 ? -3.339 17.656 9.317 1.00 41.38 141 LEU A C 1
ATOM 1181 O O . LEU A 1 141 ? -3.670 17.999 8.189 1.00 41.38 141 LEU A O 1
ATOM 1185 N N . SER A 1 142 ? -3.848 18.233 10.410 1.00 34.22 142 SER A N 1
ATOM 1186 C CA . SER A 1 142 ? -4.677 19.448 10.360 1.00 34.22 142 SER A CA 1
ATOM 1187 C C . SER A 1 142 ? -3.928 20.586 9.633 1.00 34.22 142 SER A C 1
ATOM 1189 O O . SER A 1 142 ? -2.696 20.574 9.649 1.00 34.22 142 SER A O 1
ATOM 1191 N N . PRO A 1 143 ? -4.615 21.602 9.072 1.00 31.41 143 PRO A N 1
ATOM 1192 C CA . PRO A 1 143 ? -4.033 22.611 8.172 1.00 31.41 143 PRO A CA 1
ATOM 1193 C C . PRO A 1 143 ? -3.009 23.573 8.805 1.00 31.41 143 PRO A C 1
ATOM 1195 O O . PRO A 1 143 ? -2.530 24.491 8.144 1.00 31.41 143 PRO A O 1
ATOM 1198 N N . PHE A 1 144 ? -2.626 23.382 10.061 1.00 27.72 144 PHE A N 1
ATOM 1199 C CA . PHE A 1 144 ? -1.529 24.118 10.668 1.00 27.72 144 PHE A CA 1
ATOM 1200 C C . PHE A 1 144 ? -0.23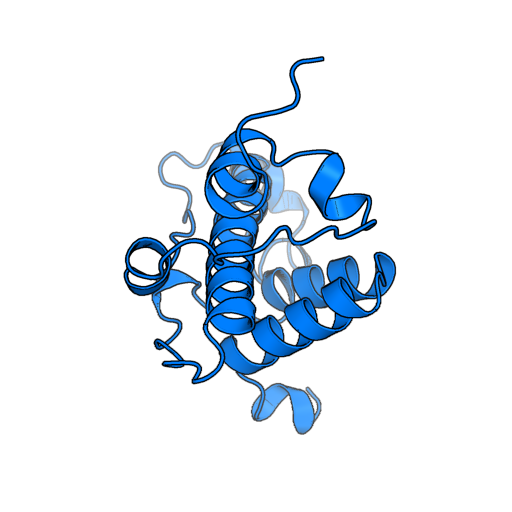5 23.383 10.338 1.00 27.72 144 PHE A C 1
ATOM 1202 O O . PHE A 1 144 ? -0.059 22.288 10.846 1.00 27.72 144 PHE A O 1
ATOM 1209 N N . TRP A 1 145 ? 0.579 23.922 9.424 1.00 28.77 145 TRP A N 1
ATOM 1210 C CA . TRP A 1 145 ? 2.057 23.960 9.413 1.00 28.77 145 TRP A CA 1
ATOM 1211 C C . TRP A 1 145 ? 2.554 24.205 7.973 1.00 28.77 145 TRP A C 1
ATOM 1213 O O . TRP A 1 145 ? 2.705 23.276 7.175 1.00 28.77 145 TRP A O 1
ATOM 1223 N N . ASN A 1 146 ? 2.818 25.483 7.676 1.00 26.16 146 ASN A N 1
ATOM 1224 C CA . ASN A 1 146 ? 3.724 25.937 6.621 1.00 26.16 146 ASN A CA 1
ATOM 1225 C C . ASN A 1 146 ? 5.144 25.990 7.202 1.00 26.16 146 ASN A C 1
ATOM 1227 O O . ASN A 1 146 ? 5.334 26.601 8.253 1.00 26.16 146 ASN A O 1
ATOM 1231 N N . PHE A 1 147 ? 6.103 25.389 6.503 1.00 35.53 147 PHE A N 1
ATOM 1232 C CA . PHE A 1 147 ? 7.509 25.790 6.475 1.00 35.53 147 PHE A CA 1
ATOM 1233 C C . PHE A 1 147 ? 8.005 25.581 5.048 1.00 35.53 147 PHE A C 1
ATOM 1235 O O . PHE A 1 147 ? 7.645 24.526 4.469 1.00 35.53 147 PHE A O 1
#

pLDDT: mean 80.83, std 19.64, range [26.16, 97.25]

Sequence (147 aa):
MGLFRKRDTPLRAIYRLYEWLCTNSDSEIMQEAWYFFNLQPTWVLKDIKDPKDPDPFRYAILAAVVELLALSFNKKIKLGMRRGITNKKPLMIFEFKKDLNPPYEEAPLWCAEVPGPSGTFRSRSRFMYMDLQPLFKRRLLSPFWNF

Organism: NCBI:txid84603

Secondary structure (DSSP, 8-state):
--HHHHH--HHHHHHHHHHHHHTT-HHHHHHHHHHHHHH-TT--STT------SSHHHHHHHHHHHHHHHHHHHHHHHTT--TTTTTT-GGGHHHHTT-SS-------HHHHHSPPPSS------HHHHTT-HHHHHHHHS-S----

Foldseek 3Di:
DDPCVVPDAPLVLLVQLLVCLVVLPLPSNVVSLCCVQAVPQVHAQQPDDQPVDPDLASSLSSLLSSQVSLVVVQVCQCQQDHHNPCVVPVVRSVVSNPDPDGPGGDHHPVSVVRAADPAADDRPHVVCVPDPPPSCCVRHNDPPDDD